Protein AF-A0A258CU43-F1 (afdb_monomer)

Structure (mmCIF, N/CA/C/O backbone):
data_AF-A0A258CU43-F1
#
_entry.id   AF-A0A258CU43-F1
#
loop_
_atom_site.group_PDB
_atom_site.id
_atom_site.type_symbol
_atom_site.label_atom_id
_atom_site.label_alt_id
_atom_site.label_comp_id
_atom_site.label_asym_id
_atom_site.label_entity_id
_atom_site.label_seq_id
_atom_site.pdbx_PDB_ins_code
_atom_site.Cartn_x
_atom_site.Cartn_y
_atom_site.Cartn_z
_atom_site.occupancy
_atom_site.B_iso_or_equiv
_atom_site.auth_seq_id
_atom_site.auth_comp_id
_atom_site.auth_asym_id
_atom_site.auth_atom_id
_atom_site.pdbx_PDB_model_num
ATOM 1 N N . MET A 1 1 ? 6.523 16.237 -3.047 1.00 42.75 1 MET A N 1
ATOM 2 C CA . MET A 1 1 ? 5.281 16.989 -2.766 1.00 42.75 1 MET A CA 1
ATOM 3 C C . MET A 1 1 ? 4.606 16.288 -1.598 1.00 42.75 1 MET A C 1
ATOM 5 O O . MET A 1 1 ? 4.276 15.121 -1.758 1.00 42.75 1 MET A O 1
ATOM 9 N N . LYS A 1 2 ? 4.502 16.911 -0.416 1.00 52.28 2 LYS A N 1
ATOM 10 C CA . LYS A 1 2 ? 3.807 16.291 0.727 1.00 52.28 2 LYS A CA 1
ATOM 11 C C . LYS A 1 2 ? 2.320 16.198 0.369 1.00 52.28 2 LYS A C 1
ATOM 13 O O . LYS A 1 2 ? 1.660 17.230 0.281 1.00 52.28 2 LYS A O 1
ATOM 18 N N . ARG A 1 3 ? 1.820 14.996 0.063 1.00 67.25 3 ARG A N 1
ATOM 19 C CA . ARG A 1 3 ? 0.384 14.779 -0.165 1.00 67.25 3 ARG A CA 1
ATOM 20 C C . ARG A 1 3 ? -0.341 15.023 1.156 1.00 67.25 3 ARG A C 1
ATOM 22 O O . ARG A 1 3 ? 0.117 14.568 2.198 1.00 67.25 3 ARG A O 1
ATOM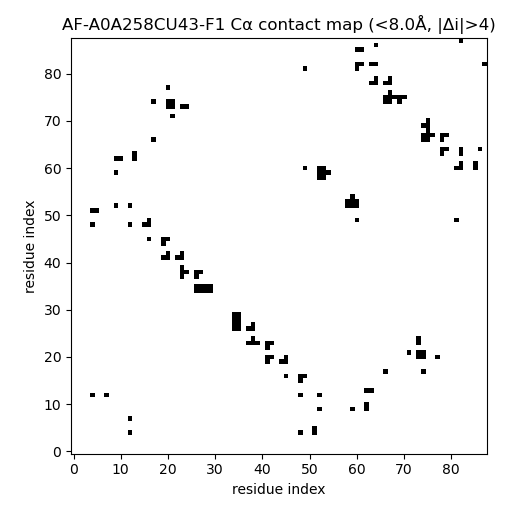 29 N N . ASN A 1 4 ? -1.445 15.763 1.118 1.00 77.69 4 ASN A N 1
ATOM 30 C CA . ASN A 1 4 ? -2.244 16.028 2.310 1.00 77.69 4 ASN A CA 1
ATOM 31 C C . ASN A 1 4 ? -3.237 14.875 2.515 1.00 77.69 4 ASN A C 1
ATOM 33 O O . ASN A 1 4 ? -4.402 14.972 2.133 1.00 77.69 4 ASN A O 1
ATOM 37 N N . LEU A 1 5 ? -2.722 13.749 3.013 1.00 75.00 5 LEU A N 1
ATOM 38 C CA . LEU A 1 5 ? -3.461 12.488 3.109 1.00 75.00 5 LEU A CA 1
ATOM 39 C C . LEU A 1 5 ? -4.619 12.555 4.119 1.00 75.00 5 LEU A C 1
ATOM 41 O O . LEU A 1 5 ? -5.638 11.900 3.917 1.00 75.00 5 LEU A O 1
ATOM 45 N N . SER A 1 6 ? -4.521 13.419 5.131 1.00 70.19 6 SER A N 1
ATOM 46 C CA . SER A 1 6 ? -5.548 13.596 6.165 1.00 70.19 6 SER A CA 1
ATOM 47 C C . SER A 1 6 ? -6.857 14.212 5.660 1.00 70.19 6 SER A C 1
ATOM 49 O O . SER A 1 6 ? -7.863 14.183 6.362 1.00 70.19 6 SER A O 1
ATOM 51 N N . ARG A 1 7 ? -6.871 14.768 4.441 1.00 72.88 7 ARG A N 1
ATOM 52 C CA . ARG A 1 7 ? -8.078 15.328 3.804 1.00 72.88 7 ARG A CA 1
ATOM 53 C C . ARG A 1 7 ? -8.807 14.345 2.888 1.00 72.88 7 ARG A C 1
ATOM 55 O O . ARG A 1 7 ? -9.835 14.710 2.325 1.00 72.88 7 ARG A O 1
ATOM 62 N N . LEU A 1 8 ? -8.269 13.143 2.692 1.00 69.75 8 LEU A N 1
ATOM 63 C CA . LEU A 1 8 ? -8.859 12.129 1.822 1.00 69.75 8 LEU A CA 1
ATOM 64 C C . LEU A 1 8 ? -9.862 11.258 2.603 1.00 69.75 8 LEU A C 1
ATOM 66 O O . LEU A 1 8 ? -9.538 10.816 3.712 1.00 69.75 8 LEU A O 1
ATOM 70 N N . SER A 1 9 ? -11.041 10.985 2.016 1.00 70.38 9 SER A N 1
ATOM 71 C CA . SER A 1 9 ? -11.965 9.940 2.511 1.00 70.38 9 SER A CA 1
ATOM 72 C C . SER A 1 9 ? -11.260 8.588 2.513 1.00 70.38 9 SER A C 1
ATOM 74 O O . SER A 1 9 ? -10.303 8.439 1.767 1.00 70.38 9 SER A O 1
ATOM 76 N N . ASP A 1 10 ? -11.679 7.619 3.327 1.00 64.75 10 ASP A N 1
ATOM 77 C CA . ASP A 1 10 ? -10.938 6.359 3.514 1.00 64.75 10 ASP A CA 1
ATOM 78 C C . ASP A 1 10 ? -10.697 5.575 2.206 1.00 64.75 10 ASP A C 1
ATOM 80 O O . ASP A 1 10 ? -9.663 4.928 2.060 1.00 64.75 10 ASP A O 1
ATOM 84 N N . GLU A 1 11 ? -11.572 5.689 1.206 1.00 73.62 11 GLU A N 1
ATOM 85 C CA . GLU A 1 11 ? -11.424 5.019 -0.093 1.00 73.62 11 GLU A CA 1
ATOM 86 C C . GLU A 1 11 ? -10.258 5.583 -0.920 1.00 73.62 11 GLU A C 1
ATOM 88 O O . GLU A 1 11 ? -9.546 4.843 -1.596 1.00 73.62 11 GLU A O 1
ATOM 93 N N . ALA A 1 12 ? -9.991 6.885 -0.823 1.00 84.06 12 ALA A N 1
ATOM 94 C CA . ALA A 1 12 ? -8.952 7.531 -1.621 1.00 84.06 12 ALA A CA 1
ATOM 95 C C . ALA A 1 12 ? -7.508 7.112 -1.234 1.00 84.06 12 ALA A C 1
ATOM 97 O O . ALA A 1 12 ? -6.680 6.945 -2.133 1.00 84.06 12 ALA A O 1
ATOM 98 N N . PRO A 1 13 ? -7.155 6.894 0.050 1.00 87.81 13 PRO A N 1
ATOM 99 C CA . PRO A 1 13 ? -5.923 6.236 0.462 1.00 87.81 13 PRO A CA 1
ATOM 100 C C . PRO A 1 13 ? -5.786 4.801 -0.046 1.00 87.81 13 PRO A C 1
ATOM 102 O O . PRO A 1 13 ? -4.671 4.422 -0.394 1.00 87.81 13 PRO A O 1
ATOM 105 N N . ARG A 1 14 ? -6.870 4.013 -0.127 1.00 94.44 14 ARG A N 1
ATOM 106 C CA . ARG A 1 14 ? -6.810 2.655 -0.699 1.00 94.44 14 ARG A CA 1
ATOM 107 C C . ARG A 1 14 ? -6.409 2.709 -2.173 1.00 94.44 14 ARG A C 1
ATOM 109 O O . ARG A 1 14 ? -5.431 2.068 -2.552 1.00 94.44 14 ARG A O 1
ATOM 116 N N . ASP A 1 15 ? -7.108 3.508 -2.974 1.00 94.94 15 ASP A N 1
ATOM 117 C CA . ASP A 1 15 ? -6.835 3.621 -4.413 1.00 94.94 15 ASP A CA 1
ATOM 118 C C . ASP A 1 15 ? -5.429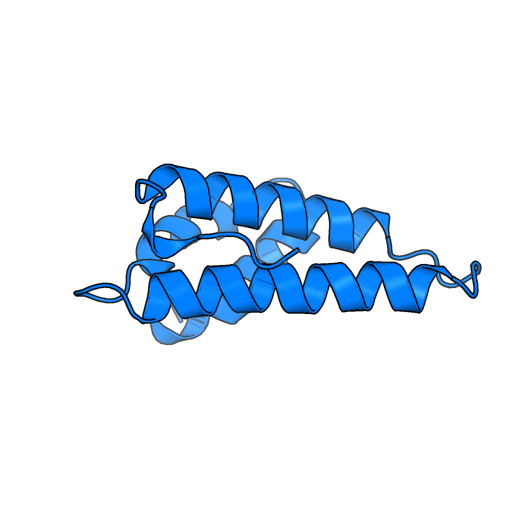 4.190 -4.674 1.00 94.94 15 ASP A C 1
ATOM 120 O O . ASP A 1 15 ? -4.708 3.769 -5.587 1.00 94.94 15 ASP A O 1
ATOM 124 N N . LEU A 1 16 ? -4.994 5.133 -3.830 1.00 95.81 16 LEU A N 1
ATOM 125 C CA . LEU A 1 16 ? -3.640 5.674 -3.878 1.00 95.81 16 LEU A CA 1
ATOM 126 C C . LEU A 1 16 ? -2.592 4.612 -3.523 1.00 95.81 16 LEU A C 1
ATOM 128 O O . LEU A 1 16 ? -1.570 4.532 -4.204 1.00 95.81 16 LEU A O 1
ATOM 132 N N . PHE A 1 17 ? -2.828 3.806 -2.486 1.00 97.62 17 PHE A N 1
ATOM 133 C CA . PHE A 1 17 ? -1.945 2.705 -2.104 1.00 97.62 17 PHE A CA 1
ATOM 134 C C . PHE A 1 17 ? -1.771 1.719 -3.262 1.00 97.62 17 PHE A C 1
ATOM 136 O O . PHE A 1 17 ? -0.639 1.410 -3.636 1.00 97.62 17 PHE A O 1
ATOM 143 N N . GLU A 1 18 ? -2.878 1.284 -3.865 1.00 98.12 18 GLU A N 1
ATOM 144 C CA . GLU A 1 18 ? -2.894 0.374 -5.014 1.00 98.12 18 GLU A CA 1
ATOM 145 C C . GLU A 1 18 ? -2.096 0.953 -6.190 1.00 98.12 18 GLU A C 1
ATOM 147 O O . GLU A 1 18 ? -1.140 0.338 -6.671 1.00 98.12 18 GLU A O 1
ATOM 152 N N . THR A 1 19 ? -2.402 2.195 -6.578 1.00 98.00 19 THR A N 1
ATOM 153 C CA . THR A 1 19 ? -1.709 2.902 -7.665 1.00 98.00 19 THR A CA 1
ATOM 154 C C . THR A 1 19 ? -0.201 3.000 -7.420 1.00 98.00 19 THR A C 1
ATOM 156 O O . THR A 1 19 ? 0.599 2.858 -8.347 1.00 98.00 19 THR A O 1
ATOM 159 N N . LEU A 1 20 ? 0.214 3.295 -6.186 1.00 98.00 20 LEU A N 1
ATOM 160 C CA . LEU A 1 20 ? 1.628 3.429 -5.840 1.00 98.00 20 LEU A CA 1
ATOM 161 C C . LEU A 1 20 ? 2.344 2.080 -5.817 1.00 98.00 20 LEU A C 1
ATOM 163 O O . LEU A 1 20 ? 3.485 2.006 -6.269 1.00 98.00 20 LEU A O 1
ATOM 167 N N . ALA A 1 21 ? 1.687 1.025 -5.334 1.00 98.19 21 ALA A N 1
ATOM 168 C CA . ALA A 1 21 ? 2.238 -0.322 -5.351 1.00 98.19 21 ALA A CA 1
ATOM 169 C C . ALA A 1 21 ? 2.464 -0.814 -6.786 1.00 98.19 21 ALA A C 1
ATOM 171 O O . ALA A 1 21 ? 3.557 -1.292 -7.081 1.00 98.19 21 ALA A O 1
ATOM 172 N N . ILE A 1 22 ? 1.509 -0.599 -7.699 1.00 98.38 22 ILE A N 1
ATOM 173 C CA . ILE A 1 22 ? 1.688 -0.899 -9.131 1.00 98.38 22 ILE A CA 1
ATOM 174 C C . ILE A 1 22 ? 2.898 -0.135 -9.685 1.00 98.38 22 ILE A C 1
ATOM 176 O O . ILE A 1 22 ? 3.836 -0.745 -10.193 1.00 98.38 22 ILE A O 1
ATOM 180 N N . LYS A 1 23 ? 2.953 1.189 -9.475 1.00 97.19 23 LYS A N 1
ATOM 181 C CA . LYS A 1 23 ? 4.072 2.031 -9.939 1.00 97.19 23 LYS A CA 1
ATOM 182 C C . LYS A 1 23 ? 5.424 1.617 -9.374 1.00 97.19 23 LYS A C 1
ATOM 184 O O . LYS A 1 23 ? 6.438 1.773 -10.048 1.00 97.19 23 LYS A O 1
ATOM 189 N N . GLN A 1 24 ? 5.464 1.132 -8.135 1.00 97.12 24 GLN A N 1
ATOM 190 C CA . GLN A 1 24 ? 6.694 0.617 -7.553 1.00 97.12 24 GLN A CA 1
ATOM 191 C C . GLN A 1 24 ? 7.151 -0.663 -8.254 1.00 97.12 24 GLN A C 1
ATOM 193 O O .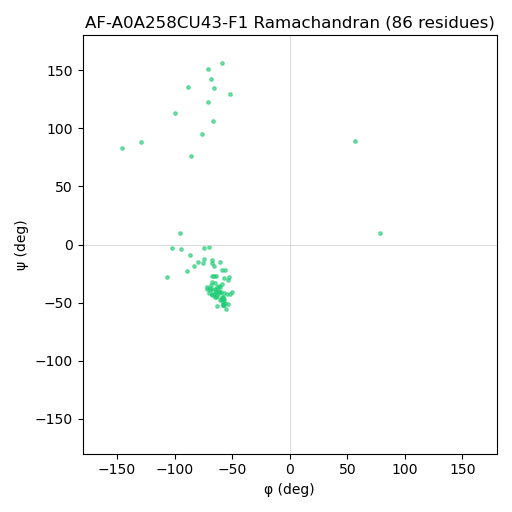 GLN A 1 24 ? 8.341 -0.796 -8.527 1.00 97.12 24 GLN A O 1
ATOM 198 N N . GLY A 1 25 ? 6.224 -1.582 -8.537 1.00 95.94 25 GLY A N 1
ATOM 199 C CA . GLY A 1 25 ? 6.512 -2.816 -9.267 1.00 95.94 25 GLY A CA 1
ATOM 200 C C . GLY A 1 25 ? 7.047 -2.515 -10.663 1.00 95.94 25 GLY A C 1
ATOM 201 O O . GLY A 1 25 ? 8.112 -3.001 -11.023 1.00 95.94 25 GLY A O 1
ATOM 202 N N . ASP A 1 26 ? 6.381 -1.616 -11.388 1.00 95.19 26 ASP A N 1
ATOM 203 C CA . ASP A 1 26 ? 6.796 -1.182 -12.729 1.00 95.19 26 ASP A CA 1
ATOM 204 C C . ASP A 1 26 ? 8.133 -0.422 -12.725 1.00 95.19 26 ASP A C 1
ATOM 206 O O . ASP A 1 26 ? 8.858 -0.402 -13.717 1.00 95.19 26 ASP A O 1
ATOM 210 N N . ALA A 1 27 ? 8.478 0.230 -11.609 1.00 94.69 27 ALA A N 1
ATOM 211 C CA . ALA A 1 27 ? 9.753 0.923 -11.459 1.00 94.69 27 ALA A CA 1
ATOM 212 C C . ALA A 1 27 ? 10.938 -0.030 -11.248 1.00 94.69 27 ALA A C 1
ATOM 214 O O . ALA A 1 27 ? 12.079 0.430 -11.325 1.00 94.69 27 ALA A O 1
ATOM 215 N N . TRP A 1 28 ? 10.697 -1.315 -10.968 1.00 91.88 28 TRP A N 1
ATOM 216 C CA . TRP A 1 28 ? 11.751 -2.309 -10.813 1.00 91.88 28 TRP A CA 1
ATOM 217 C C . TRP A 1 28 ? 12.319 -2.723 -12.177 1.00 91.88 28 TRP A C 1
ATOM 219 O O .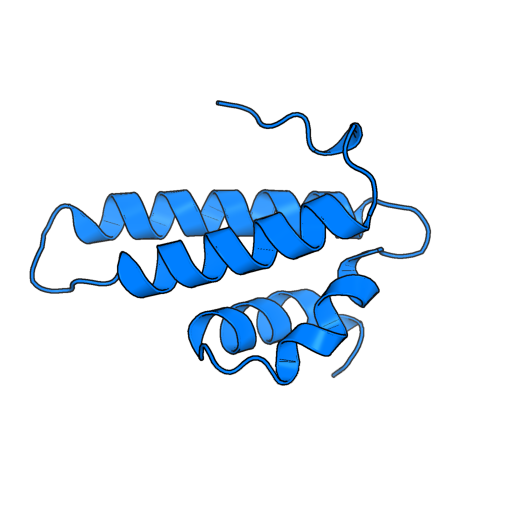 TRP A 1 28 ? 11.800 -3.613 -12.844 1.00 91.88 28 TRP A O 1
ATOM 229 N N . ALA A 1 29 ? 13.417 -2.076 -12.563 1.00 90.38 29 ALA A N 1
ATOM 230 C CA . ALA A 1 29 ? 14.206 -2.390 -13.751 1.00 90.38 29 ALA A CA 1
ATOM 231 C C . ALA A 1 29 ? 15.685 -2.516 -13.336 1.00 90.38 29 ALA A C 1
ATOM 233 O O . ALA A 1 29 ? 16.390 -1.505 -13.299 1.00 90.38 29 ALA A O 1
ATOM 234 N N . PRO A 1 30 ? 16.151 -3.715 -12.932 1.00 83.50 30 PRO A N 1
ATOM 235 C CA . PRO A 1 30 ? 17.509 -3.942 -12.417 1.00 83.50 30 PRO A CA 1
ATOM 236 C C . PRO A 1 30 ? 18.633 -3.429 -13.328 1.00 83.50 30 PRO A C 1
ATOM 238 O O . PRO A 1 30 ? 19.713 -3.084 -12.856 1.00 83.50 30 PRO A O 1
ATOM 241 N N . GLU A 1 31 ? 18.375 -3.388 -14.631 1.00 91.38 31 GLU A N 1
ATOM 242 C CA . GLU A 1 31 ? 19.275 -2.918 -15.677 1.00 91.38 31 GLU A CA 1
ATOM 243 C C . GLU A 1 31 ? 19.334 -1.387 -15.823 1.00 91.38 31 GLU A C 1
ATOM 245 O O . GLU A 1 31 ? 20.266 -0.879 -16.445 1.00 91.38 31 GLU A O 1
ATOM 250 N N . ASP A 1 32 ? 18.384 -0.636 -15.247 1.00 90.50 32 ASP A N 1
ATOM 251 C CA . ASP A 1 32 ? 18.379 0.832 -15.251 1.00 90.50 32 ASP A CA 1
ATOM 252 C C . ASP A 1 32 ? 18.901 1.381 -13.907 1.00 90.50 32 ASP A C 1
ATOM 254 O O . ASP A 1 32 ? 18.206 1.305 -12.890 1.00 90.50 32 ASP A O 1
ATOM 258 N N . PRO A 1 33 ? 20.071 2.049 -13.870 1.00 83.25 33 PRO A N 1
ATOM 259 C CA . PRO A 1 33 ? 20.606 2.668 -12.653 1.00 83.25 33 PRO A CA 1
ATOM 260 C C . PRO A 1 33 ? 19.664 3.686 -11.986 1.00 83.25 33 PRO A C 1
ATOM 262 O O . PRO A 1 33 ? 19.793 3.967 -10.795 1.00 83.25 33 PRO A O 1
ATOM 265 N N . LYS A 1 34 ? 18.706 4.260 -12.729 1.00 83.31 34 LYS A N 1
ATOM 266 C CA . LYS A 1 34 ? 17.699 5.195 -12.198 1.00 83.31 34 LYS A CA 1
ATOM 267 C C . LYS A 1 34 ? 16.459 4.493 -11.634 1.00 83.31 34 LYS A C 1
ATOM 269 O O . LYS A 1 34 ? 15.629 5.165 -11.013 1.00 83.31 34 LYS A O 1
ATOM 274 N N . ALA A 1 35 ? 16.316 3.182 -11.832 1.00 89.31 35 ALA A N 1
ATOM 275 C CA . ALA A 1 35 ? 15.201 2.393 -11.316 1.00 89.31 35 ALA A CA 1
ATOM 276 C C . ALA A 1 35 ? 15.146 2.416 -9.790 1.00 89.31 35 ALA A C 1
ATOM 278 O O . ALA A 1 35 ? 14.073 2.622 -9.224 1.00 89.31 35 ALA A O 1
ATOM 279 N N . LEU A 1 36 ? 16.308 2.315 -9.132 1.00 89.50 36 LEU A N 1
ATOM 280 C CA . LEU A 1 36 ? 16.400 2.291 -7.673 1.00 89.50 36 LEU A CA 1
ATOM 281 C C . LEU A 1 36 ? 15.755 3.532 -7.044 1.00 89.50 36 LEU A C 1
ATOM 283 O O . LEU A 1 36 ? 14.915 3.408 -6.161 1.00 89.50 36 LEU A O 1
ATOM 287 N N . TRP A 1 37 ? 16.054 4.724 -7.566 1.00 91.19 37 TRP A N 1
ATOM 288 C CA . TRP A 1 37 ? 15.490 5.967 -7.035 1.00 91.19 37 TRP A CA 1
ATOM 289 C C . TRP A 1 37 ? 13.963 6.045 -7.184 1.00 91.19 37 TRP A C 1
ATOM 291 O O . TRP A 1 37 ? 13.266 6.485 -6.268 1.00 91.19 37 TRP A O 1
ATOM 301 N N . ARG A 1 38 ? 13.412 5.610 -8.327 1.00 92.06 38 ARG A N 1
ATOM 302 C CA . ARG A 1 38 ? 11.952 5.582 -8.530 1.00 92.06 38 ARG A CA 1
ATOM 303 C C . ARG A 1 38 ? 11.293 4.550 -7.620 1.00 92.06 38 ARG A C 1
ATOM 305 O O . ARG A 1 38 ? 10.271 4.850 -7.004 1.00 92.06 38 ARG A O 1
ATOM 312 N N . TYR A 1 39 ? 11.901 3.375 -7.503 1.00 93.94 39 TYR A N 1
ATOM 313 C CA . TYR A 1 39 ? 11.442 2.307 -6.628 1.00 93.94 39 TYR A CA 1
ATOM 314 C C . TYR A 1 39 ? 11.417 2.749 -5.156 1.00 93.94 39 TYR A C 1
ATOM 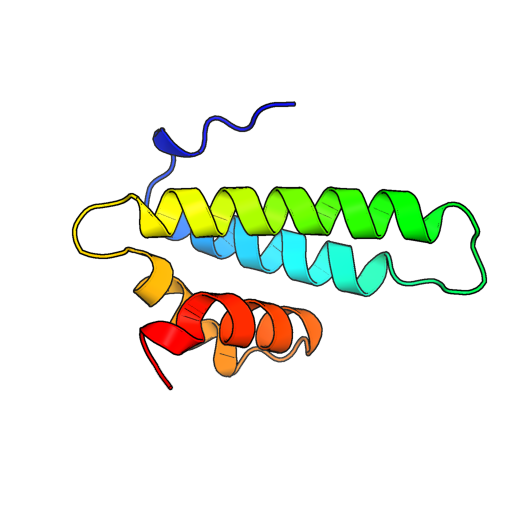316 O O . TYR A 1 39 ? 10.409 2.562 -4.472 1.00 93.94 39 TYR A O 1
ATOM 324 N N . GLU A 1 40 ? 12.487 3.390 -4.678 1.00 94.38 40 GLU A N 1
ATOM 325 C CA . GLU A 1 40 ? 12.584 3.940 -3.321 1.00 94.38 40 GLU A CA 1
ATOM 326 C C . GLU A 1 40 ? 11.587 5.072 -3.089 1.00 94.38 40 GLU A C 1
ATOM 328 O O . GLU A 1 40 ? 10.923 5.120 -2.055 1.00 94.38 40 GLU A O 1
ATOM 333 N N . LYS A 1 41 ? 11.416 5.968 -4.064 1.00 94.56 41 LYS A N 1
ATOM 334 C CA . LYS A 1 41 ? 10.407 7.023 -3.970 1.00 94.56 41 LYS A CA 1
ATOM 335 C C . LYS A 1 41 ? 9.017 6.430 -3.735 1.00 94.56 41 LYS A C 1
ATOM 337 O O . LYS A 1 41 ? 8.329 6.852 -2.808 1.00 94.56 41 LYS A O 1
ATOM 342 N N . PHE A 1 42 ? 8.605 5.452 -4.543 1.00 96.62 42 PHE A N 1
ATOM 343 C CA . PHE A 1 42 ? 7.294 4.826 -4.371 1.00 96.62 42 PHE A CA 1
ATOM 344 C C . PHE A 1 42 ? 7.204 4.007 -3.081 1.00 96.62 42 PHE A C 1
ATOM 346 O O . PHE A 1 42 ? 6.154 4.026 -2.449 1.00 96.62 42 PHE A O 1
ATOM 353 N N . TYR A 1 43 ? 8.297 3.385 -2.622 1.00 96.19 43 TYR A N 1
ATOM 354 C CA . TYR A 1 43 ? 8.346 2.739 -1.305 1.00 96.19 43 TYR A CA 1
ATOM 355 C C . TYR A 1 43 ? 7.929 3.695 -0.181 1.00 96.19 43 TYR A C 1
ATOM 357 O O . TYR A 1 43 ? 7.053 3.368 0.621 1.00 96.19 43 TYR A O 1
ATOM 365 N N . PHE A 1 44 ? 8.536 4.884 -0.130 1.00 96.69 44 PHE A N 1
ATOM 366 C CA . PHE A 1 44 ? 8.220 5.867 0.904 1.00 96.69 44 PHE A CA 1
ATOM 367 C C . PHE A 1 44 ? 6.799 6.413 0.762 1.00 96.69 44 PHE A C 1
ATOM 369 O O . PHE A 1 44 ? 6.107 6.551 1.764 1.00 96.69 44 PHE A O 1
ATOM 376 N N . GLU A 1 45 ? 6.324 6.643 -0.464 1.00 96.25 45 GLU A N 1
ATOM 377 C CA . GLU A 1 45 ? 4.946 7.096 -0.684 1.00 96.25 45 GLU A CA 1
ATOM 378 C C . GLU A 1 45 ? 3.909 6.044 -0.235 1.00 96.25 45 GLU A C 1
ATOM 380 O O . GLU A 1 45 ? 2.905 6.410 0.372 1.00 96.25 45 GLU A O 1
ATOM 385 N N . ILE A 1 46 ? 4.154 4.747 -0.464 1.00 97.88 46 ILE A N 1
ATOM 386 C CA . ILE A 1 46 ? 3.298 3.651 0.036 1.00 97.88 46 ILE A CA 1
ATOM 387 C C . ILE A 1 46 ? 3.315 3.615 1.566 1.00 97.88 46 ILE A C 1
ATOM 389 O O . ILE A 1 46 ? 2.264 3.506 2.200 1.00 97.88 46 ILE A O 1
ATOM 393 N N . ARG A 1 47 ? 4.508 3.729 2.166 1.00 97.44 47 ARG A N 1
ATOM 394 C CA . ARG A 1 47 ? 4.671 3.760 3.622 1.00 97.44 47 ARG A CA 1
ATOM 395 C C . ARG A 1 47 ? 3.887 4.910 4.245 1.00 97.44 47 ARG A C 1
ATOM 397 O O . ARG A 1 47 ? 3.216 4.689 5.248 1.00 97.44 47 ARG A O 1
ATOM 404 N N . ASP A 1 48 ? 3.954 6.103 3.661 1.00 96.31 48 ASP A N 1
ATOM 405 C CA . ASP A 1 48 ? 3.242 7.279 4.165 1.00 96.31 48 ASP A CA 1
ATOM 406 C C . ASP A 1 48 ? 1.721 7.059 4.160 1.00 96.31 48 ASP A C 1
ATOM 408 O O . ASP A 1 48 ? 1.049 7.395 5.133 1.00 96.31 48 ASP A O 1
ATOM 412 N N . VAL A 1 49 ? 1.180 6.427 3.112 1.00 96.25 49 VAL A N 1
ATOM 413 C CA . VAL A 1 49 ? -0.247 6.067 3.041 1.00 96.25 49 VAL A CA 1
ATOM 414 C C . VAL A 1 49 ? -0.625 5.041 4.110 1.00 96.25 49 VAL A C 1
ATOM 416 O O . VAL A 1 49 ? -1.634 5.207 4.795 1.00 96.25 49 VAL A O 1
ATOM 419 N N . ALA A 1 50 ? 0.187 4.000 4.294 1.00 96.69 50 ALA A N 1
ATOM 420 C CA . ALA A 1 50 ? -0.082 2.976 5.298 1.00 96.69 50 ALA A CA 1
ATOM 421 C C . ALA A 1 50 ? -0.014 3.525 6.734 1.00 96.69 50 ALA A C 1
ATOM 423 O O . ALA A 1 50 ? -0.835 3.145 7.568 1.00 96.69 50 ALA A O 1
ATOM 424 N N . LEU A 1 51 ? 0.932 4.426 7.022 1.00 96.00 51 LEU A N 1
ATOM 425 C CA . LEU A 1 51 ? 1.060 5.074 8.331 1.00 96.00 51 LEU A CA 1
ATOM 426 C C . LEU A 1 51 ? -0.085 6.051 8.611 1.00 96.00 51 LEU A C 1
ATOM 428 O O . LEU A 1 51 ? -0.583 6.090 9.734 1.00 96.00 51 LEU A O 1
ATOM 432 N N . GLU A 1 52 ? -0.535 6.800 7.602 1.00 94.56 52 GLU A N 1
ATOM 433 C CA . GLU A 1 52 ? -1.737 7.628 7.716 1.00 94.56 52 GLU A CA 1
ATOM 434 C C . GLU A 1 52 ? -2.945 6.762 8.098 1.00 94.56 52 GLU A C 1
ATOM 436 O O . GLU A 1 52 ? -3.608 7.041 9.095 1.00 94.56 52 GLU A O 1
ATOM 441 N N . LEU A 1 53 ? -3.195 5.672 7.363 1.00 95.19 53 LEU A N 1
ATOM 442 C CA . LEU A 1 53 ? -4.290 4.744 7.658 1.00 95.19 53 LEU A CA 1
ATOM 443 C C . LEU A 1 53 ? -4.166 4.123 9.054 1.00 95.19 53 LEU A C 1
ATOM 445 O O . LEU A 1 53 ? -5.158 4.030 9.773 1.00 95.19 53 LEU A O 1
ATOM 449 N N . GLN A 1 54 ? -2.952 3.751 9.465 1.00 96.25 54 GLN A N 1
ATOM 450 C CA . GLN A 1 54 ? -2.693 3.214 10.800 1.00 96.25 54 GLN A CA 1
ATOM 451 C C . GLN A 1 54 ? -3.040 4.215 11.909 1.00 96.25 54 GLN A C 1
ATOM 453 O O . GLN A 1 54 ? -3.500 3.817 12.976 1.00 96.25 54 GLN A O 1
ATOM 458 N N . SER A 1 55 ? -2.809 5.508 11.668 1.00 94.75 55 SER A N 1
ATOM 459 C CA . SER A 1 55 ? -3.058 6.570 12.647 1.00 94.75 55 SER A CA 1
ATOM 460 C C . SER A 1 55 ? -4.540 6.920 12.823 1.00 94.75 55 SER A C 1
ATOM 462 O O . SER A 1 55 ? -4.907 7.558 13.812 1.00 94.75 55 SER A O 1
ATOM 464 N N . ARG A 1 56 ? -5.402 6.506 11.883 1.00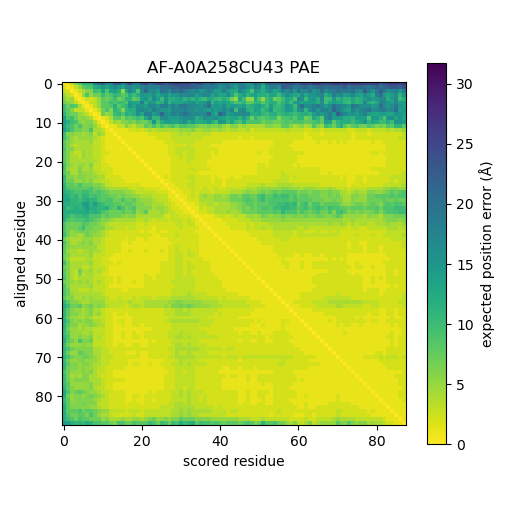 93.00 56 ARG A N 1
ATOM 465 C CA . ARG A 1 56 ? -6.848 6.743 11.957 1.00 93.00 56 ARG A CA 1
ATOM 466 C C . ARG A 1 56 ? -7.494 5.882 13.053 1.00 93.00 56 ARG A C 1
ATOM 468 O O . ARG A 1 56 ? -7.010 4.782 13.339 1.00 93.00 56 ARG A O 1
ATOM 475 N N . PRO A 1 57 ? -8.601 6.348 13.667 1.00 93.56 57 PRO A N 1
ATOM 476 C CA . PRO A 1 57 ? -9.309 5.586 14.691 1.00 93.56 57 PRO A CA 1
ATOM 477 C C . PRO A 1 57 ? -9.648 4.164 14.232 1.00 93.56 57 PRO A C 1
ATOM 479 O O . PRO A 1 57 ? -10.222 3.969 13.165 1.00 93.56 57 PRO A O 1
ATOM 482 N N . GLY A 1 58 ? -9.304 3.171 15.054 1.00 93.44 58 GLY A N 1
ATOM 483 C CA . GLY A 1 58 ? -9.586 1.762 14.761 1.00 93.44 58 GLY A CA 1
ATOM 484 C C . GLY A 1 58 ? -8.636 1.094 13.760 1.00 93.44 58 GLY A C 1
ATOM 485 O O . GLY A 1 58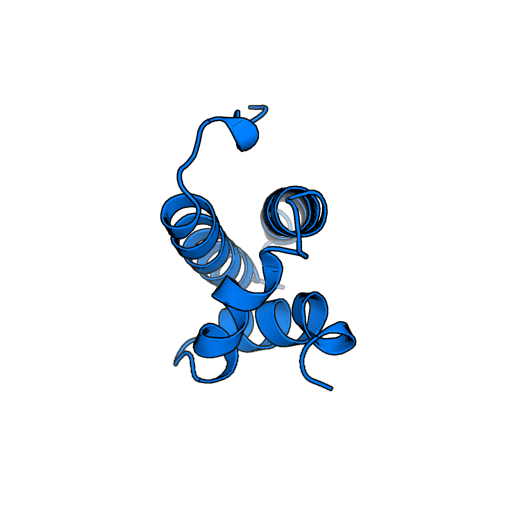 ? -8.912 -0.038 13.371 1.00 93.44 58 GLY A O 1
ATOM 486 N N . ASP A 1 59 ? -7.533 1.757 13.392 1.00 96.19 59 ASP A N 1
ATOM 487 C CA . ASP A 1 59 ? -6.566 1.310 12.384 1.00 96.19 59 ASP A CA 1
ATOM 488 C C . ASP A 1 59 ? -7.231 1.057 11.025 1.00 96.19 59 ASP A C 1
ATOM 490 O O . ASP A 1 59 ? -7.663 -0.047 10.678 1.00 96.19 59 ASP A O 1
ATOM 494 N N . ALA A 1 60 ? -7.291 2.112 10.216 1.00 96.31 60 ALA A N 1
ATOM 495 C CA . ALA A 1 60 ? -7.953 2.060 8.924 1.00 96.31 60 ALA A CA 1
ATOM 496 C C . ALA A 1 60 ? -7.196 1.210 7.890 1.00 96.31 60 ALA A C 1
ATOM 498 O O . ALA A 1 60 ? -7.724 1.003 6.802 1.00 96.31 60 ALA A O 1
ATOM 499 N N . ARG A 1 61 ? -6.018 0.627 8.188 1.00 97.44 61 ARG A N 1
ATOM 500 C CA . ARG A 1 61 ? -5.341 -0.297 7.249 1.00 97.44 61 ARG A CA 1
ATOM 501 C C . ARG A 1 61 ? -6.190 -1.529 6.920 1.00 97.44 61 ARG A C 1
ATOM 503 O O . ARG A 1 61 ? -5.927 -2.189 5.919 1.00 97.44 61 ARG A O 1
ATOM 510 N N . ARG A 1 62 ? -7.247 -1.814 7.693 1.00 96.25 62 ARG A N 1
ATOM 511 C CA . ARG A 1 62 ? -8.249 -2.851 7.383 1.00 96.25 62 ARG A CA 1
ATOM 512 C C . ARG A 1 62 ? -8.859 -2.700 5.986 1.00 96.25 62 ARG A C 1
ATOM 514 O O . ARG A 1 62 ? -9.181 -3.711 5.370 1.00 96.25 62 ARG A O 1
ATOM 521 N N . ILE A 1 63 ? -8.965 -1.477 5.456 1.00 96.25 63 ILE A N 1
ATOM 522 C CA . ILE A 1 63 ? -9.475 -1.238 4.094 1.00 96.25 63 ILE A CA 1
ATOM 523 C C . ILE A 1 63 ? -8.566 -1.814 3.000 1.00 96.25 63 ILE A C 1
ATOM 525 O O . ILE A 1 63 ? -9.002 -1.972 1.864 1.00 96.25 63 ILE A O 1
ATOM 529 N N . LEU A 1 64 ? -7.299 -2.097 3.324 1.00 97.62 64 LEU A N 1
ATOM 530 C CA . LEU A 1 64 ? -6.336 -2.674 2.393 1.00 97.62 64 LEU A CA 1
ATOM 531 C C . LEU A 1 64 ? -6.465 -4.200 2.317 1.00 97.62 64 LEU A C 1
ATOM 533 O O . LEU A 1 64 ? -6.015 -4.774 1.337 1.00 97.62 64 LEU A O 1
ATOM 537 N N . ILE A 1 65 ? -7.090 -4.868 3.297 1.00 97.81 65 ILE A N 1
ATOM 538 C CA . ILE A 1 65 ? -7.194 -6.341 3.354 1.00 97.81 65 ILE A CA 1
ATOM 539 C C . ILE A 1 65 ? -7.743 -6.956 2.052 1.00 97.81 65 ILE A C 1
ATOM 541 O O . ILE A 1 65 ? -7.152 -7.929 1.584 1.00 97.81 65 ILE A O 1
ATOM 545 N N . PRO A 1 66 ? -8.785 -6.401 1.396 1.00 97.44 66 PRO A N 1
ATOM 546 C CA . PRO A 1 66 ? -9.262 -6.934 0.117 1.00 97.44 66 PRO A CA 1
ATOM 547 C C . PRO A 1 66 ? -8.202 -6.956 -0.999 1.00 97.44 66 PRO A C 1
ATOM 549 O O . PRO A 1 66 ? -8.316 -7.742 -1.933 1.00 97.44 66 PRO A O 1
ATOM 552 N N . LEU A 1 67 ? -7.148 -6.133 -0.908 1.00 98.00 67 LEU A N 1
ATOM 553 C CA . LEU A 1 67 ? -6.053 -6.100 -1.883 1.00 98.00 67 LEU A CA 1
ATOM 554 C C . LEU A 1 67 ? -5.088 -7.297 -1.765 1.00 98.00 67 LEU A C 1
ATOM 556 O O . LEU A 1 67 ? -4.164 -7.407 -2.571 1.00 98.00 67 LEU A O 1
ATOM 560 N N . LEU A 1 68 ? -5.269 -8.197 -0.790 1.00 98.06 68 LEU A N 1
ATOM 561 C CA . LEU A 1 68 ? -4.531 -9.467 -0.727 1.00 98.06 68 LEU A CA 1
ATOM 562 C C . LEU A 1 68 ? -4.849 -10.383 -1.921 1.00 98.06 68 LEU A C 1
ATOM 564 O O . LEU A 1 68 ? -3.987 -11.148 -2.346 1.00 98.06 68 LEU A O 1
ATOM 568 N N . GLU A 1 69 ? -6.039 -10.237 -2.507 1.00 97.94 69 GLU A N 1
ATOM 569 C CA . GLU A 1 69 ? -6.509 -10.997 -3.676 1.00 97.94 69 GLU A CA 1
ATOM 570 C C . GLU A 1 69 ? -6.273 -10.257 -5.009 1.00 97.94 69 GLU A C 1
ATOM 572 O O . GLU A 1 69 ? -6.780 -10.652 -6.056 1.00 97.94 69 GLU A O 1
ATOM 577 N N . HIS A 1 70 ? -5.518 -9.154 -4.997 1.00 98.38 70 HIS A N 1
ATOM 578 C CA . HIS A 1 70 ? -5.298 -8.329 -6.184 1.00 98.38 70 HIS A CA 1
ATOM 579 C C . HIS A 1 70 ? -4.447 -9.051 -7.251 1.00 98.38 70 HIS A C 1
ATOM 581 O O . HIS A 1 70 ? -3.467 -9.727 -6.932 1.00 98.38 70 HIS A O 1
ATOM 587 N N . GLU A 1 71 ? -4.751 -8.861 -8.539 1.00 98.00 71 GLU A N 1
ATO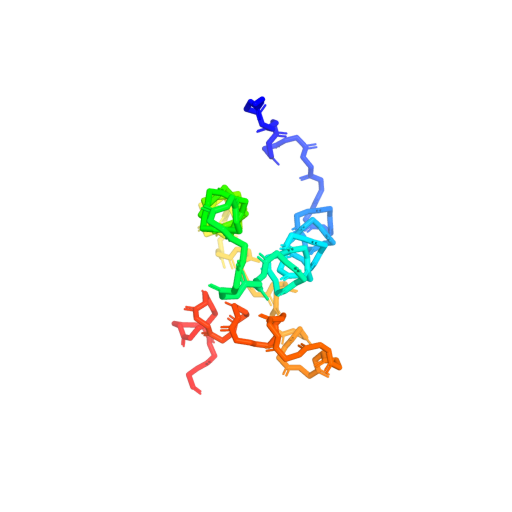M 588 C CA . GLU A 1 71 ? -4.039 -9.537 -9.640 1.00 98.00 71 GLU A CA 1
ATOM 589 C C . GLU A 1 71 ? -2.538 -9.187 -9.690 1.00 98.00 71 GLU A C 1
ATOM 591 O O . GLU A 1 71 ? -1.674 -10.049 -9.876 1.00 98.00 71 GLU A O 1
ATOM 596 N N . ASN A 1 72 ? -2.203 -7.918 -9.444 1.00 98.19 72 ASN A N 1
ATOM 597 C CA . ASN A 1 72 ? -0.825 -7.442 -9.390 1.00 98.19 72 ASN A CA 1
ATOM 598 C C . ASN A 1 72 ? -0.092 -7.962 -8.134 1.00 98.19 72 ASN A C 1
ATOM 600 O O . ASN A 1 72 ? -0.493 -7.704 -6.998 1.00 98.19 72 ASN A O 1
ATOM 604 N N . TRP A 1 73 ? 1.023 -8.667 -8.338 1.00 97.44 73 TRP A N 1
ATOM 605 C CA . TRP A 1 73 ? 1.810 -9.284 -7.264 1.00 97.44 73 TRP A CA 1
ATOM 606 C C . TRP A 1 73 ? 2.447 -8.268 -6.302 1.00 97.44 73 TRP A C 1
ATOM 608 O O . TRP A 1 73 ? 2.552 -8.552 -5.108 1.00 97.44 73 TRP A O 1
ATOM 618 N N . GLN A 1 74 ? 2.839 -7.084 -6.783 1.00 98.00 74 GLN A N 1
ATOM 619 C CA . GLN A 1 74 ? 3.442 -6.044 -5.947 1.00 98.00 74 GLN A CA 1
ATOM 620 C C . GLN A 1 74 ? 2.390 -5.423 -5.023 1.00 98.00 74 GLN A C 1
ATOM 622 O O . GLN A 1 74 ? 2.689 -5.149 -3.860 1.00 98.00 74 GLN A O 1
ATOM 627 N N . VAL A 1 75 ? 1.147 -5.268 -5.501 1.00 98.62 75 VAL A N 1
ATOM 628 C CA . VAL A 1 75 ? 0.010 -4.868 -4.653 1.00 98.62 75 VAL A CA 1
ATOM 629 C C . VAL A 1 75 ? -0.167 -5.876 -3.520 1.00 98.62 75 VAL A C 1
ATOM 631 O O . VAL A 1 75 ? -0.135 -5.481 -2.357 1.00 98.62 75 VAL A O 1
ATOM 634 N N . ARG A 1 76 ? -0.233 -7.179 -3.827 1.00 98.38 76 ARG A N 1
ATOM 635 C CA . ARG A 1 76 ? -0.360 -8.235 -2.805 1.00 98.38 76 ARG A CA 1
ATOM 636 C C . ARG A 1 76 ? 0.783 -8.223 -1.791 1.00 98.38 76 ARG A C 1
ATOM 638 O O . ARG A 1 76 ? 0.532 -8.251 -0.587 1.00 98.38 76 ARG A O 1
ATOM 645 N N . LEU A 1 77 ? 2.030 -8.121 -2.260 1.00 98.25 77 LEU A N 1
ATOM 646 C CA . LEU A 1 77 ? 3.218 -8.074 -1.402 1.00 98.25 77 LEU A CA 1
ATOM 647 C C . LEU A 1 77 ? 3.159 -6.900 -0.416 1.00 98.25 77 LEU A C 1
ATOM 649 O O . LEU A 1 77 ? 3.417 -7.069 0.781 1.00 98.25 77 LEU A O 1
ATOM 653 N N . LYS A 1 78 ? 2.825 -5.698 -0.901 1.00 98.25 78 LYS A N 1
ATOM 654 C CA . LYS A 1 78 ? 2.750 -4.512 -0.039 1.00 98.25 78 LYS A CA 1
ATOM 655 C C . LYS A 1 78 ? 1.565 -4.581 0.903 1.00 98.25 78 LYS A C 1
ATOM 657 O O . LYS A 1 78 ? 1.749 -4.296 2.083 1.00 98.25 78 LYS A O 1
ATOM 662 N N . THR A 1 79 ? 0.405 -5.029 0.437 1.00 98.44 79 THR A N 1
ATOM 663 C CA . THR A 1 79 ? -0.755 -5.248 1.302 1.00 98.44 79 THR A CA 1
ATOM 664 C C . THR A 1 79 ? -0.401 -6.186 2.448 1.00 98.44 79 THR A C 1
ATOM 666 O O . THR A 1 79 ? -0.496 -5.768 3.598 1.00 98.44 79 THR A O 1
ATOM 669 N N . GLY A 1 80 ? 0.113 -7.386 2.154 1.00 98.19 80 GLY A N 1
ATOM 670 C CA . GLY A 1 80 ? 0.514 -8.360 3.173 1.00 98.19 80 GLY A CA 1
ATOM 671 C C . GLY A 1 80 ? 1.496 -7.778 4.188 1.00 98.19 80 GLY A C 1
ATOM 672 O O . GLY A 1 80 ? 1.302 -7.928 5.388 1.00 98.19 80 GLY A O 1
ATOM 673 N N . THR A 1 81 ? 2.481 -7.001 3.726 1.00 97.94 81 THR A N 1
ATOM 674 C CA . THR A 1 81 ? 3.443 -6.321 4.611 1.00 97.94 81 THR A CA 1
ATOM 675 C C . THR A 1 81 ? 2.762 -5.377 5.611 1.00 97.94 81 THR A C 1
ATOM 677 O O . THR A 1 81 ? 3.121 -5.360 6.787 1.00 97.94 81 THR A O 1
ATOM 680 N N . TYR A 1 82 ? 1.797 -4.569 5.164 1.00 98.25 82 TYR A N 1
ATOM 681 C CA . TYR A 1 82 ? 1.202 -3.524 6.003 1.00 98.25 82 TYR A CA 1
ATOM 682 C C . TYR A 1 82 ? -0.011 -3.982 6.812 1.00 98.25 82 TYR A C 1
ATOM 684 O O . TYR A 1 82 ? -0.299 -3.354 7.835 1.00 98.25 82 TYR A O 1
ATOM 692 N N . VAL A 1 83 ? -0.699 -5.050 6.396 1.00 98.06 83 VAL A N 1
ATOM 693 C CA . VAL A 1 83 ? -1.889 -5.573 7.090 1.00 98.06 83 VAL A CA 1
ATOM 694 C C . VAL A 1 83 ? -1.618 -6.817 7.930 1.00 98.06 83 VAL A C 1
ATOM 696 O O . VAL A 1 83 ? -2.528 -7.245 8.627 1.00 98.06 83 VAL A O 1
ATOM 699 N N . PHE A 1 84 ? -0.396 -7.364 7.939 1.00 97.56 84 PHE A N 1
ATOM 700 C CA . PHE A 1 84 ? -0.057 -8.584 8.690 1.00 97.56 84 PHE A CA 1
ATOM 701 C C . PHE A 1 84 ? -0.500 -8.544 10.162 1.00 97.56 84 PHE A C 1
ATOM 703 O O . PHE A 1 84 ? -1.047 -9.504 10.686 1.00 97.56 84 PHE A O 1
ATOM 710 N N . ALA A 1 85 ? -0.344 -7.397 10.832 1.00 96.00 85 ALA A N 1
ATOM 711 C CA . ALA A 1 85 ? -0.775 -7.232 12.225 1.00 96.00 85 ALA A CA 1
ATOM 712 C C . ALA A 1 85 ? -2.309 -7.271 12.423 1.00 96.00 85 ALA A C 1
ATOM 714 O O . ALA A 1 85 ? -2.776 -7.389 13.552 1.00 96.00 85 ALA A O 1
ATOM 715 N N . LEU A 1 86 ? -3.087 -7.124 11.348 1.00 96.44 86 LEU A N 1
ATOM 716 C CA . LEU A 1 86 ? -4.553 -7.091 11.337 1.00 96.44 86 LEU A CA 1
ATOM 717 C C . LEU A 1 86 ? -5.173 -8.376 10.769 1.00 96.44 86 LEU A C 1
ATOM 719 O O . LEU A 1 86 ? -6.306 -8.703 11.121 1.00 96.44 86 LEU A O 1
ATOM 723 N N . ALA A 1 87 ? -4.451 -9.066 9.886 1.00 93.88 87 ALA A N 1
ATOM 724 C CA . ALA A 1 87 ? -4.833 -10.312 9.228 1.00 93.88 87 ALA A CA 1
ATOM 725 C C . ALA A 1 87 ? -3.565 -11.179 9.032 1.00 93.88 87 ALA A C 1
ATOM 727 O O . ALA A 1 87 ? -2.931 -11.070 7.979 1.00 93.88 87 ALA A O 1
ATOM 728 N N . PRO A 1 88 ? -3.149 -11.935 10.069 1.00 87.19 88 PRO A N 1
ATOM 729 C CA . PRO A 1 88 ? -1.907 -12.711 10.072 1.00 87.19 88 PRO A CA 1
ATOM 730 C C . PRO A 1 88 ? -1.969 -13.983 9.219 1.00 87.19 88 PRO A C 1
ATOM 732 O O . PRO A 1 88 ? -3.080 -14.533 9.042 1.00 87.19 88 PRO A O 1
#

Secondary structure (DSSP, 8-state):
----GGGS-THHHHHHHHHHHHHHHHT--TT-TTHHHHHHHHHHHHHHHHHHHHHSTT-GGGGGGGGGG-SSHHHHHHHHHHHTTT--

Radius of gyration: 13.0 Å; Cα contacts (8 Å, |Δi|>4): 84; chains: 1; bounding box: 33×30×30 Å

Sequence (88 aa):
MKRNLSRLSDEAPRDLFETLAIKQGDAWAPEDPKALWRYEKFYFEIRDVALELQSRPGDARRILIPLLEHENWQVRLKTGTYVFALAP

pLDDT: mean 91.63, std 10.58, range [42.75, 98.62]

Foldseek 3Di:
DPPPLVPDDLVVLLVQLLVLLVQLVVLPDVPDPCSVVSNVVSVVVNVVSLVVQCPDPPRNLVVLVVQCPPPDPSSNVSNCVSCVVPPD

Nearest PDB structures (foldseek):
  2i9c-assembly1_A  TM=9.448E-01  e=1.122E-03  Rhodopseudomonas palustris

Mean predicted aligned error: 4.18 Å

Solvent-accessible surface area (backbone atoms only — not comparable to full-atom values): 4970 Å² total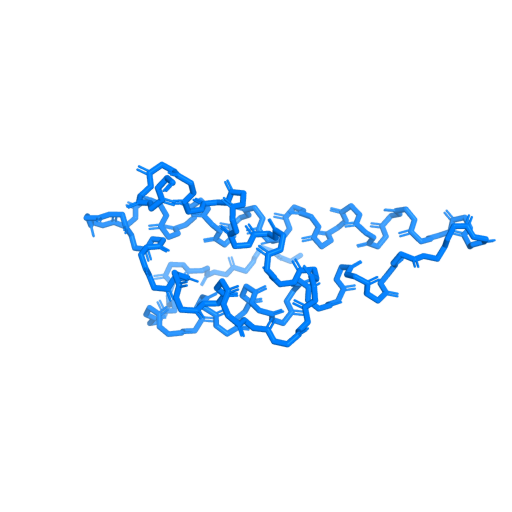; per-residue (Å²): 130,90,75,74,64,89,78,50,59,79,65,54,52,44,56,50,38,46,54,32,28,48,52,24,50,72,26,66,39,93,89,41,88,66,20,58,60,50,27,52,52,30,49,53,56,36,50,53,44,50,53,53,28,48,72,38,88,89,39,47,41,65,72,40,58,74,37,58,78,42,91,52,64,45,33,20,55,52,32,49,70,73,32,34,95,82,61,116